Protein AF-A0A034WSU0-F1 (afdb_monomer_lite)

Organism: Bactrocera dorsalis (NCBI:txid27457)

Secondary structure (DSSP, 8-state):
-B--TTSPPBTTBB-PPPSSS--HHHHHHHHHHHHHHHHHHHHHHHHHHH-GGGGS---S-HHHHHHHHHHHHHHHHHHHHHH---HHHHHHHHTTS---TT---------GGGG---

pLDDT: mean 78.34, std 17.51, range [39.16, 95.19]

InterPro domains:
  IPR027806 Harbinger transposase-derived nuclease domain [PF13359] (2-77)

Foldseek 3Di:
DEDEPVDDDDPPYDYQDDPPPDDPVSVVVNVVSQLVVLVVVLVVVVLCVVDVCNVDDNPDDPVVVVVVVVVSVVVVVVCCVVVNDDPVSVVSSCVRDVDPPPPPPPDPPVPCVVVPDD

Structure (mmCIF, N/CA/C/O backbone):
data_AF-A0A034WSU0-F1
#
_entry.id   AF-A0A034WSU0-F1
#
loop_
_atom_site.group_PDB
_atom_site.id
_atom_site.type_symbol
_atom_site.label_atom_id
_atom_site.label_alt_id
_atom_site.label_comp_id
_atom_site.label_asym_id
_atom_site.label_entity_id
_atom_site.label_seq_id
_atom_site.pdbx_PDB_ins_code
_atom_site.Cartn_x
_atom_site.Cartn_y
_atom_site.Cartn_z
_atom_site.occupancy
_atom_site.B_iso_or_equiv
_atom_site.auth_seq_id
_atom_site.auth_comp_id
_atom_site.auth_asym_id
_atom_site.auth_atom_id
_atom_site.pdbx_PDB_model_num
ATOM 1 N N . MET A 1 1 ? 0.232 -7.110 -9.349 1.00 83.00 1 MET A N 1
ATOM 2 C CA . MET A 1 1 ? 0.981 -6.402 -8.287 1.00 83.00 1 MET A CA 1
ATOM 3 C C . MET A 1 1 ? 2.122 -5.612 -8.910 1.00 83.00 1 MET A C 1
ATOM 5 O O . MET A 1 1 ? 2.551 -5.965 -10.006 1.00 83.00 1 MET A O 1
ATOM 9 N N . LEU A 1 2 ? 2.576 -4.548 -8.244 1.00 88.19 2 LEU A N 1
ATOM 10 C CA . LEU A 1 2 ? 3.695 -3.718 -8.697 1.00 88.19 2 LEU A CA 1
ATOM 11 C C . LEU A 1 2 ? 4.911 -4.033 -7.827 1.00 88.19 2 LEU A C 1
ATOM 13 O O . LEU A 1 2 ? 4.846 -3.886 -6.611 1.00 88.19 2 LEU A O 1
ATOM 17 N N . GLY A 1 3 ? 5.977 -4.516 -8.448 1.00 85.75 3 GLY A N 1
ATOM 18 C CA . GLY A 1 3 ? 7.217 -4.908 -7.798 1.00 85.75 3 GLY A CA 1
ATOM 19 C C . GLY A 1 3 ? 8.320 -3.884 -8.010 1.00 85.75 3 GLY A C 1
ATOM 20 O O . GLY A 1 3 ? 8.281 -3.064 -8.931 1.00 85.75 3 GLY A O 1
ATOM 21 N N . ASP A 1 4 ? 9.315 -3.954 -7.138 1.00 85.25 4 ASP A N 1
ATOM 22 C CA . ASP A 1 4 ? 10.572 -3.237 -7.308 1.00 85.25 4 ASP A CA 1
ATOM 23 C C . ASP A 1 4 ? 11.576 -4.044 -8.142 1.00 85.25 4 ASP A C 1
ATOM 25 O O . ASP A 1 4 ? 11.377 -5.231 -8.407 1.00 85.25 4 ASP A O 1
ATOM 29 N N . GLU A 1 5 ? 12.683 -3.414 -8.527 1.00 84.56 5 GLU A N 1
ATOM 30 C CA . GLU A 1 5 ? 13.751 -4.039 -9.310 1.00 84.56 5 GLU A CA 1
ATOM 31 C C . GLU A 1 5 ? 14.359 -5.281 -8.621 1.00 84.56 5 GLU A C 1
ATOM 33 O O . GLU A 1 5 ? 14.880 -6.169 -9.285 1.00 84.56 5 GLU A O 1
ATOM 38 N N . ALA A 1 6 ? 14.228 -5.421 -7.302 1.00 86.44 6 ALA A N 1
ATOM 39 C CA . ALA A 1 6 ? 14.677 -6.616 -6.586 1.00 86.44 6 ALA A CA 1
ATOM 40 C C . ALA A 1 6 ? 13.841 -7.881 -6.881 1.00 86.44 6 ALA A C 1
ATOM 42 O O . ALA A 1 6 ? 14.289 -8.993 -6.604 1.00 86.44 6 ALA A O 1
ATOM 43 N N . TYR A 1 7 ? 12.635 -7.746 -7.442 1.00 88.00 7 TYR A N 1
ATOM 44 C CA . TYR A 1 7 ? 11.737 -8.877 -7.669 1.00 88.00 7 TYR A CA 1
ATOM 45 C C . TYR A 1 7 ? 11.865 -9.446 -9.092 1.00 88.00 7 TYR A C 1
ATOM 47 O O . TYR A 1 7 ? 12.112 -8.705 -10.048 1.00 88.00 7 TYR A O 1
ATOM 55 N N . PRO A 1 8 ? 11.676 -10.765 -9.282 1.00 87.69 8 PRO A N 1
ATOM 56 C CA . PRO A 1 8 ? 11.603 -11.357 -10.613 1.00 87.69 8 PRO A CA 1
ATOM 57 C C . PRO A 1 8 ? 10.287 -10.979 -11.310 1.00 87.69 8 PRO A C 1
ATOM 59 O O . PRO A 1 8 ? 9.240 -10.888 -10.666 1.00 87.69 8 PRO A O 1
ATOM 62 N N . LEU A 1 9 ? 10.321 -10.818 -12.636 1.00 88.94 9 LEU A N 1
ATOM 63 C CA . LEU A 1 9 ? 9.112 -10.611 -13.436 1.00 88.94 9 LEU A CA 1
ATOM 64 C C . LEU A 1 9 ? 8.236 -11.873 -13.385 1.00 88.94 9 LEU A C 1
ATOM 66 O O . LEU A 1 9 ? 8.711 -12.978 -13.646 1.00 88.94 9 LEU A O 1
ATOM 70 N N . ARG A 1 10 ? 6.950 -11.721 -13.052 1.00 91.94 10 ARG A N 1
ATOM 71 C CA . ARG A 1 10 ? 5.981 -12.831 -13.021 1.00 91.94 10 ARG A CA 1
ATOM 72 C C . ARG A 1 10 ? 4.685 -12.422 -13.712 1.00 91.94 10 ARG A C 1
ATOM 74 O O . ARG A 1 10 ? 4.378 -11.240 -13.797 1.00 91.94 10 ARG A O 1
ATOM 81 N N . LYS A 1 11 ? 3.859 -13.399 -14.109 1.00 91.81 11 LYS A N 1
ATOM 82 C CA . LYS A 1 11 ? 2.534 -13.150 -14.726 1.00 91.81 11 LYS A CA 1
ATOM 83 C C . LYS A 1 11 ? 1.626 -12.233 -13.889 1.00 91.81 11 LYS A C 1
ATOM 85 O O . LYS A 1 11 ? 0.755 -11.571 -14.432 1.00 91.81 11 LYS A O 1
ATOM 90 N N . TYR A 1 12 ? 1.839 -12.195 -12.574 1.00 90.75 12 TYR A N 1
ATOM 91 C CA . TYR A 1 12 ? 1.069 -11.397 -11.620 1.00 90.75 12 TYR A CA 1
ATOM 92 C C . TYR A 1 12 ? 1.856 -10.221 -11.011 1.00 90.75 12 TYR A C 1
ATOM 94 O O . TYR A 1 12 ? 1.308 -9.495 -10.176 1.00 90.75 12 TYR A O 1
ATOM 102 N N . LEU A 1 13 ? 3.127 -10.024 -11.380 1.00 91.38 13 LEU A N 1
ATOM 103 C CA . LEU A 1 13 ? 4.016 -9.019 -10.791 1.00 91.38 13 LEU A CA 1
ATOM 104 C C . LEU A 1 13 ? 4.776 -8.272 -11.887 1.00 91.38 13 LEU A C 1
ATOM 106 O O . LEU A 1 13 ? 5.661 -8.837 -12.526 1.00 91.38 13 LEU A O 1
ATOM 110 N N . LEU A 1 14 ? 4.440 -6.995 -12.061 1.00 91.56 14 LEU A N 1
ATOM 111 C CA . LEU A 1 14 ? 5.165 -6.085 -12.943 1.00 91.56 14 LEU A CA 1
ATOM 112 C C . LEU A 1 14 ? 6.428 -5.583 -12.239 1.00 91.56 14 LEU A C 1
ATOM 114 O O . LEU A 1 14 ? 6.380 -5.285 -11.050 1.00 91.56 14 LEU A O 1
ATOM 118 N N . ARG A 1 15 ? 7.529 -5.449 -12.975 1.00 91.56 15 ARG A N 1
ATOM 119 C CA . ARG A 1 15 ? 8.812 -4.907 -12.504 1.00 91.56 15 ARG A CA 1
ATOM 120 C C . ARG A 1 15 ? 9.259 -3.818 -13.485 1.00 91.56 15 ARG A C 1
ATOM 122 O O . ARG A 1 15 ? 8.976 -3.970 -14.674 1.00 91.56 15 ARG A O 1
ATOM 129 N N . PRO A 1 16 ? 9.950 -2.755 -13.036 1.00 92.50 16 PRO A N 1
ATOM 130 C CA . PRO A 1 16 ? 10.578 -1.815 -13.958 1.00 92.50 16 PRO A CA 1
ATOM 131 C C . PRO A 1 16 ? 11.566 -2.514 -14.906 1.00 92.50 16 PRO A C 1
ATOM 133 O O . PRO A 1 16 ? 12.244 -3.475 -14.527 1.00 92.50 16 PRO A O 1
ATOM 136 N N . TYR A 1 17 ? 11.669 -1.998 -16.129 1.00 90.75 17 TYR A N 1
ATOM 137 C CA . TYR A 1 17 ? 12.754 -2.334 -17.046 1.00 90.75 17 TYR A CA 1
ATOM 138 C C . TYR A 1 17 ? 14.097 -1.928 -16.437 1.00 90.75 17 TYR A C 1
ATOM 140 O O . TYR A 1 17 ? 14.186 -0.900 -15.758 1.00 90.75 17 TYR A O 1
ATOM 148 N N . SER A 1 18 ? 15.137 -2.721 -16.709 1.00 86.44 18 SER A N 1
ATOM 149 C CA . SER A 1 18 ? 16.504 -2.396 -16.298 1.00 86.44 18 SER A CA 1
ATOM 150 C C . SER A 1 18 ? 16.932 -1.049 -16.881 1.00 86.44 18 SER A C 1
ATOM 152 O O . SER A 1 18 ? 16.553 -0.699 -17.997 1.00 86.44 18 SER A O 1
ATOM 154 N N . LYS A 1 19 ? 17.727 -0.286 -16.124 1.00 81.75 19 LYS A N 1
ATOM 155 C CA . LYS A 1 19 ? 18.147 1.074 -16.500 1.00 81.75 19 LYS A CA 1
ATOM 156 C C . LYS A 1 19 ? 19.170 1.120 -17.643 1.00 81.75 19 LYS A C 1
ATOM 158 O O . LYS A 1 19 ? 19.586 2.201 -18.046 1.00 81.75 19 LYS A O 1
ATOM 163 N N . THR A 1 20 ? 19.581 -0.031 -18.165 1.00 80.38 20 THR A N 1
ATOM 164 C CA . THR A 1 20 ? 20.510 -0.145 -19.291 1.00 80.38 20 THR A CA 1
ATOM 165 C C . THR A 1 20 ? 19.736 -0.166 -20.610 1.00 80.38 20 THR A C 1
ATOM 167 O O . THR A 1 20 ? 18.855 -1.003 -20.783 1.00 80.38 20 THR A O 1
ATOM 170 N N . ASN A 1 21 ? 20.086 0.719 -21.553 1.00 75.38 21 ASN A N 1
ATOM 171 C CA . ASN A 1 21 ? 19.489 0.801 -22.897 1.00 75.38 21 ASN A CA 1
ATOM 172 C C . ASN A 1 21 ? 17.952 0.952 -22.893 1.00 75.38 21 ASN A C 1
ATOM 174 O O . ASN A 1 21 ? 17.233 0.188 -23.537 1.00 75.38 21 ASN A O 1
ATOM 178 N N . LEU A 1 22 ? 17.440 1.931 -22.141 1.00 83.00 22 LEU A N 1
ATOM 179 C CA . LEU A 1 22 ? 16.012 2.250 -22.116 1.00 83.00 22 LEU A CA 1
ATOM 180 C C . LEU A 1 22 ? 15.587 2.939 -23.420 1.00 83.00 22 LEU A C 1
ATOM 182 O O . LEU A 1 22 ? 16.092 4.006 -23.758 1.00 83.00 22 LEU A O 1
ATOM 186 N N . ASN A 1 23 ? 14.614 2.351 -24.113 1.00 89.25 23 ASN A N 1
ATOM 187 C CA . ASN A 1 23 ? 13.862 3.039 -25.163 1.00 89.25 23 ASN A CA 1
ATOM 188 C C . ASN A 1 23 ? 12.823 3.982 -24.529 1.00 89.25 23 ASN A C 1
ATOM 190 O O . ASN A 1 23 ? 12.398 3.754 -23.392 1.00 89.25 23 ASN A O 1
ATOM 194 N N . ASN A 1 24 ? 12.343 4.976 -25.287 1.00 89.81 24 ASN A N 1
ATOM 195 C CA . ASN A 1 24 ? 11.331 5.938 -24.819 1.00 89.81 24 ASN A CA 1
ATOM 196 C C . ASN A 1 24 ? 10.094 5.258 -24.197 1.00 89.81 24 ASN A C 1
ATOM 198 O O . ASN A 1 24 ? 9.615 5.681 -23.146 1.00 89.81 24 ASN A O 1
ATOM 202 N N . ASP A 1 25 ? 9.607 4.167 -24.794 1.00 89.62 25 ASP A N 1
ATOM 203 C CA . ASP A 1 25 ? 8.444 3.433 -24.277 1.00 89.62 25 ASP A CA 1
ATOM 204 C C . ASP A 1 25 ? 8.737 2.741 -22.937 1.00 89.62 25 ASP A C 1
ATOM 206 O O . ASP A 1 25 ? 7.898 2.728 -22.032 1.00 89.62 25 ASP A O 1
ATOM 210 N N . SER A 1 26 ? 9.951 2.207 -22.773 1.00 88.88 26 SER A N 1
ATOM 211 C CA . SER A 1 26 ? 10.402 1.577 -21.528 1.00 88.88 26 SER A CA 1
ATOM 212 C C . SER A 1 26 ? 10.564 2.604 -20.406 1.00 88.88 26 SER A C 1
ATOM 214 O O . SER A 1 26 ? 10.237 2.327 -19.250 1.00 88.88 26 SER A O 1
ATOM 216 N N . GLU A 1 27 ? 11.028 3.810 -20.736 1.00 89.81 27 GLU A N 1
ATOM 217 C CA . GLU A 1 27 ? 11.127 4.925 -19.794 1.00 89.81 27 GLU A CA 1
ATOM 218 C C . GLU A 1 27 ? 9.745 5.446 -19.376 1.00 89.81 27 GLU A C 1
ATOM 220 O O . GLU A 1 27 ? 9.490 5.664 -18.183 1.00 89.81 27 GLU A O 1
ATOM 225 N N . LEU A 1 28 ? 8.814 5.567 -20.329 1.00 91.50 28 LEU A N 1
ATOM 226 C CA . LEU A 1 28 ? 7.425 5.923 -20.049 1.00 91.50 28 LEU A CA 1
ATOM 227 C C . LEU A 1 28 ? 6.770 4.887 -19.130 1.00 91.50 28 LEU A C 1
ATOM 229 O O . LEU A 1 28 ? 6.152 5.254 -18.125 1.00 91.50 28 LEU A O 1
ATOM 233 N N . PHE A 1 29 ? 6.952 3.597 -19.423 1.00 91.38 29 PHE A N 1
ATOM 234 C CA . PHE A 1 29 ? 6.463 2.515 -18.574 1.00 91.38 29 PHE A CA 1
ATOM 235 C C . PHE A 1 29 ? 7.034 2.608 -17.155 1.00 91.38 29 PHE A C 1
ATOM 237 O O . PHE A 1 29 ? 6.271 2.623 -16.188 1.00 91.38 29 PHE A O 1
ATOM 244 N N . ASN A 1 30 ? 8.356 2.740 -17.011 1.00 91.50 30 ASN A N 1
ATOM 245 C CA . ASN A 1 30 ? 9.012 2.870 -15.707 1.00 91.50 30 ASN A CA 1
ATOM 246 C C . ASN A 1 30 ? 8.504 4.091 -14.926 1.00 91.50 30 ASN A C 1
ATOM 248 O O . ASN A 1 30 ? 8.289 4.016 -13.710 1.00 91.50 30 ASN A O 1
ATOM 252 N N . THR A 1 31 ? 8.252 5.201 -15.619 1.00 89.81 31 THR A N 1
ATOM 253 C CA . THR A 1 31 ? 7.691 6.421 -15.032 1.00 89.81 31 THR A CA 1
ATOM 254 C C . THR A 1 31 ? 6.268 6.193 -14.523 1.00 89.81 31 THR A C 1
ATOM 256 O O . THR A 1 31 ? 5.947 6.567 -13.393 1.00 89.81 31 THR A O 1
ATOM 259 N N . MET A 1 32 ? 5.408 5.553 -15.316 1.00 90.50 32 MET A N 1
ATOM 260 C CA . MET A 1 32 ? 4.030 5.236 -14.926 1.00 90.50 32 MET A CA 1
ATOM 261 C C . MET A 1 32 ? 3.972 4.233 -13.773 1.00 90.50 32 MET A C 1
ATOM 263 O O . MET A 1 32 ? 3.190 4.406 -12.832 1.00 90.50 32 MET A O 1
ATOM 267 N N . LEU A 1 33 ? 4.843 3.224 -13.802 1.00 90.69 33 LEU A N 1
ATOM 268 C CA . LEU A 1 33 ? 4.990 2.249 -12.729 1.00 90.69 33 LEU A CA 1
ATOM 269 C C . LEU A 1 33 ? 5.411 2.933 -11.421 1.00 90.69 33 LEU A C 1
ATOM 271 O O . LEU A 1 33 ? 4.799 2.706 -10.377 1.00 90.69 33 LEU A O 1
ATOM 275 N N . SER A 1 34 ? 6.392 3.837 -11.492 1.00 89.25 34 SER A N 1
ATOM 276 C CA . SER A 1 34 ? 6.861 4.620 -10.343 1.00 89.25 34 SER A CA 1
ATOM 277 C C . SER A 1 34 ? 5.774 5.542 -9.790 1.00 89.25 34 SER A C 1
ATOM 279 O O . SER A 1 34 ? 5.584 5.601 -8.579 1.00 89.25 34 SER A O 1
ATOM 281 N N . LYS A 1 35 ? 5.015 6.235 -10.650 1.00 87.56 35 LYS A N 1
ATOM 282 C CA . LYS A 1 35 ? 3.874 7.070 -10.226 1.00 87.56 35 LYS A CA 1
ATOM 283 C C . LYS A 1 35 ? 2.804 6.246 -9.510 1.00 87.56 35 LYS A C 1
ATOM 285 O O . LYS A 1 35 ? 2.313 6.650 -8.459 1.00 87.56 35 LYS A O 1
ATOM 290 N N . SER A 1 36 ? 2.481 5.074 -10.053 1.00 89.31 36 SER A N 1
ATOM 291 C CA . SER A 1 36 ? 1.496 4.165 -9.462 1.00 89.31 36 SER A CA 1
ATOM 292 C C . SER A 1 36 ? 1.945 3.679 -8.082 1.00 89.31 36 SER A C 1
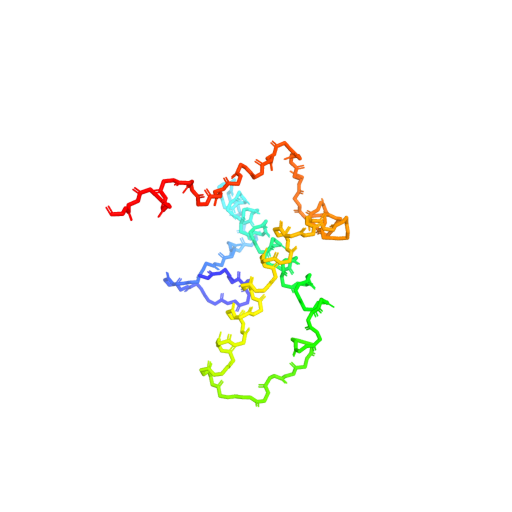ATOM 294 O O . SER A 1 36 ? 1.168 3.725 -7.131 1.00 89.31 36 SER A O 1
ATOM 296 N N . ARG A 1 37 ? 3.220 3.291 -7.943 1.00 89.31 37 ARG A N 1
ATOM 297 C CA . ARG A 1 37 ? 3.814 2.921 -6.650 1.00 89.31 37 ARG A CA 1
ATOM 298 C C . ARG A 1 37 ? 3.773 4.059 -5.638 1.00 89.31 37 ARG A C 1
ATOM 300 O O . ARG A 1 37 ? 3.296 3.843 -4.533 1.00 89.31 37 ARG A O 1
ATOM 307 N N . LYS A 1 38 ? 4.189 5.266 -6.029 1.00 86.31 38 LYS A N 1
ATOM 308 C CA . LYS A 1 38 ? 4.144 6.449 -5.157 1.00 86.31 38 LYS A CA 1
ATOM 309 C C . LYS A 1 38 ? 2.738 6.703 -4.613 1.00 86.31 38 LYS A C 1
ATOM 311 O O . LYS A 1 38 ? 2.582 6.955 -3.426 1.00 86.31 38 LYS A O 1
ATOM 316 N N . SER A 1 39 ? 1.705 6.578 -5.451 1.00 84.94 39 SER A N 1
ATOM 317 C CA . SER A 1 39 ? 0.313 6.721 -5.002 1.00 84.94 39 SER A CA 1
ATOM 318 C C . SER A 1 39 ? -0.066 5.696 -3.929 1.00 84.94 39 SER A C 1
ATOM 320 O O . SER A 1 39 ? -0.782 6.035 -2.988 1.00 84.94 39 SER A O 1
ATOM 322 N N . ILE A 1 40 ? 0.390 4.451 -4.080 1.00 87.12 40 ILE A N 1
ATOM 323 C CA . ILE A 1 40 ? 0.140 3.368 -3.123 1.00 87.12 40 ILE A CA 1
ATOM 324 C C . ILE A 1 40 ? 0.905 3.629 -1.819 1.00 87.12 40 ILE A C 1
ATOM 326 O O . ILE A 1 40 ? 0.316 3.557 -0.745 1.00 87.12 40 ILE A O 1
ATOM 330 N N . GLU A 1 41 ? 2.187 3.985 -1.908 1.00 86.69 41 GLU A N 1
ATOM 331 C CA . GLU A 1 41 ? 3.052 4.304 -0.765 1.00 86.69 41 GLU A CA 1
ATOM 332 C C . GLU A 1 41 ? 2.485 5.476 0.056 1.00 86.69 41 GLU A C 1
ATOM 334 O O . GLU A 1 41 ? 2.372 5.371 1.277 1.00 86.69 41 GLU A O 1
ATOM 339 N N . CYS A 1 42 ? 2.026 6.550 -0.599 1.00 85.31 42 CYS A N 1
ATOM 340 C CA . CYS A 1 42 ? 1.351 7.665 0.070 1.00 85.31 42 CYS A CA 1
ATOM 341 C C . CYS A 1 42 ? 0.064 7.231 0.775 1.00 85.31 42 CYS A C 1
ATOM 343 O O . CYS A 1 42 ? -0.153 7.595 1.931 1.00 85.31 42 CYS A O 1
ATOM 345 N N . ALA A 1 43 ? -0.792 6.456 0.102 1.00 85.50 43 ALA A N 1
ATOM 346 C CA . ALA A 1 43 ? -2.039 5.983 0.695 1.00 85.50 43 ALA A CA 1
ATOM 347 C C . ALA A 1 43 ? -1.773 5.127 1.941 1.00 85.50 43 ALA A C 1
ATOM 349 O O . ALA A 1 43 ? -2.386 5.355 2.984 1.00 85.50 43 ALA A O 1
ATOM 350 N N . PHE A 1 44 ? -0.815 4.198 1.867 1.00 86.44 44 PHE A N 1
ATOM 351 C CA . PHE A 1 44 ? -0.413 3.407 3.026 1.00 86.44 44 PHE A CA 1
ATOM 352 C C . PHE A 1 44 ? 0.158 4.279 4.140 1.00 86.44 44 PHE A C 1
ATOM 354 O O . PHE A 1 44 ? -0.292 4.125 5.267 1.00 86.44 44 PHE A O 1
ATOM 361 N N . GLY A 1 45 ? 1.047 5.232 3.841 1.00 86.75 45 GLY A N 1
ATOM 362 C CA . GLY A 1 45 ? 1.610 6.147 4.840 1.00 86.75 45 GLY A CA 1
ATOM 363 C C . GLY A 1 45 ? 0.545 6.949 5.597 1.00 86.75 45 GLY A C 1
ATOM 364 O O . GLY A 1 45 ? 0.588 7.056 6.824 1.00 86.75 45 GLY A O 1
ATOM 365 N N . ILE A 1 46 ? -0.465 7.458 4.885 1.00 86.94 46 ILE A N 1
ATOM 366 C CA . ILE A 1 46 ? -1.599 8.174 5.487 1.00 86.94 46 ILE A CA 1
ATOM 367 C C . ILE A 1 46 ? -2.399 7.246 6.409 1.00 86.94 46 ILE A C 1
ATOM 369 O O . ILE A 1 46 ? -2.714 7.613 7.544 1.00 86.94 46 ILE A O 1
ATOM 373 N N . ILE A 1 47 ? -2.724 6.040 5.938 1.00 87.75 47 ILE A N 1
ATOM 374 C CA . ILE A 1 47 ? -3.506 5.073 6.713 1.00 87.75 47 ILE A CA 1
ATOM 375 C C . ILE A 1 47 ? -2.702 4.610 7.941 1.00 87.75 47 ILE A C 1
ATOM 377 O O . ILE A 1 47 ? -3.236 4.631 9.047 1.00 87.75 47 ILE A O 1
ATOM 381 N N . THR A 1 48 ? -1.418 4.273 7.812 1.00 88.38 48 THR A N 1
ATOM 382 C CA . THR A 1 48 ? -0.578 3.834 8.942 1.00 88.38 48 THR A CA 1
ATOM 383 C C . THR A 1 48 ? -0.373 4.927 9.985 1.00 88.38 48 THR A C 1
ATOM 385 O O . THR A 1 48 ? -0.340 4.628 11.175 1.00 88.38 48 THR A O 1
ATOM 388 N N . ASN A 1 49 ? -0.284 6.194 9.565 1.00 87.12 49 ASN A N 1
ATOM 389 C CA . ASN A 1 49 ? -0.186 7.327 10.489 1.00 87.12 49 ASN A CA 1
ATOM 390 C C . ASN A 1 49 ? -1.496 7.564 11.252 1.00 87.12 49 ASN A C 1
ATOM 392 O O . ASN A 1 49 ? -1.467 7.930 12.426 1.00 87.12 49 ASN A O 1
ATOM 396 N N . LYS A 1 50 ? -2.651 7.347 10.608 1.00 87.00 50 LYS A N 1
ATOM 397 C CA . LYS A 1 50 ? -3.966 7.513 11.246 1.00 87.00 50 LYS A CA 1
ATOM 398 C C . LYS A 1 50 ? -4.311 6.348 12.174 1.00 87.00 50 LYS A C 1
ATOM 400 O O . LYS A 1 50 ? -4.893 6.554 13.238 1.00 87.00 50 LYS A O 1
ATOM 405 N N . TRP A 1 51 ? -3.968 5.126 11.777 1.00 89.06 51 TRP A N 1
ATOM 406 C CA . TRP A 1 51 ? -4.348 3.897 12.466 1.00 89.06 51 TRP A CA 1
ATOM 407 C C . TRP A 1 51 ? -3.121 3.246 13.108 1.00 89.06 51 TRP A C 1
ATOM 409 O O . TRP A 1 51 ? -2.445 2.426 12.490 1.00 89.06 51 TRP A O 1
ATOM 419 N N . ARG A 1 52 ? -2.878 3.554 14.393 1.00 86.62 52 ARG A N 1
ATOM 420 C CA . ARG A 1 52 ? -1.745 3.021 15.188 1.00 86.62 52 ARG A CA 1
ATOM 421 C C . ARG A 1 52 ? -1.650 1.490 15.202 1.00 86.62 52 ARG A C 1
ATOM 423 O O . ARG A 1 52 ? -0.575 0.954 15.457 1.00 86.62 52 ARG A O 1
ATOM 430 N N . LEU A 1 53 ? -2.758 0.795 14.931 1.00 87.75 53 LEU A N 1
ATOM 431 C CA . LEU A 1 53 ? -2.802 -0.662 14.786 1.00 87.75 53 LEU A CA 1
ATOM 432 C C . LEU A 1 53 ? -1.824 -1.163 13.711 1.00 87.75 53 LEU A C 1
ATOM 434 O O . LEU A 1 53 ? -1.184 -2.185 13.912 1.00 87.75 53 LEU A O 1
ATOM 438 N N . LEU A 1 54 ? -1.664 -0.424 12.608 1.00 87.75 54 LEU A N 1
ATOM 439 C CA . LEU A 1 54 ? -0.781 -0.804 11.501 1.00 87.75 54 LEU A CA 1
ATOM 440 C C . LEU A 1 54 ? 0.693 -0.442 11.738 1.00 87.75 54 LEU A C 1
ATOM 442 O O . LEU A 1 54 ? 1.546 -0.785 10.926 1.00 87.75 54 LEU A O 1
ATOM 446 N N . THR A 1 55 ? 1.009 0.274 12.820 1.00 87.75 55 THR A N 1
ATOM 447 C CA . THR A 1 55 ? 2.395 0.625 13.171 1.00 87.75 55 THR A CA 1
ATOM 448 C C . THR A 1 55 ? 3.135 -0.546 13.824 1.00 87.75 55 THR A C 1
ATOM 450 O O . THR A 1 55 ? 4.362 -0.560 13.85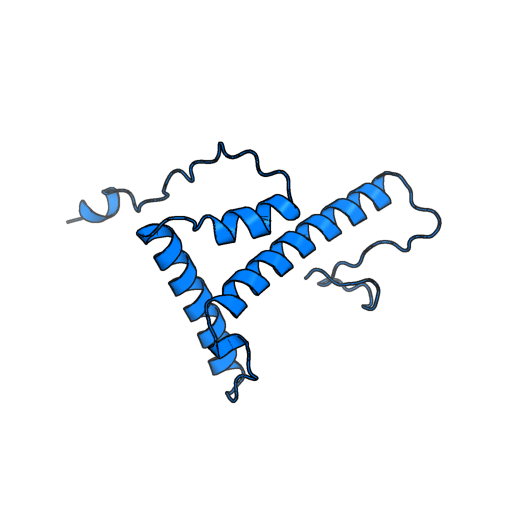9 1.00 87.75 55 THR A O 1
ATOM 453 N N . LYS A 1 56 ? 2.401 -1.525 14.365 1.00 88.12 56 LYS A N 1
ATOM 454 C CA . LYS A 1 56 ? 2.953 -2.735 14.981 1.00 88.12 56 LYS A CA 1
ATOM 455 C C . LYS A 1 56 ? 2.569 -3.965 14.167 1.00 88.12 56 LYS A C 1
ATOM 457 O O . LYS A 1 56 ? 1.638 -3.925 13.368 1.00 88.12 56 LYS A O 1
ATOM 462 N N . SER A 1 57 ? 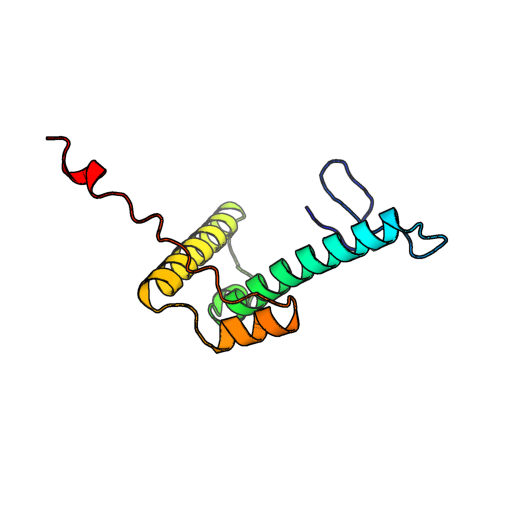3.289 -5.060 14.399 1.00 86.44 57 SER A N 1
ATOM 463 C CA . SER A 1 57 ? 2.887 -6.362 13.869 1.00 86.44 57 SER A CA 1
ATOM 464 C C . SER A 1 57 ? 1.488 -6.716 14.374 1.00 86.44 57 SER A C 1
ATOM 466 O O . SER A 1 57 ? 1.188 -6.522 15.553 1.00 86.44 57 SER A O 1
ATOM 468 N N . ILE A 1 58 ? 0.638 -7.218 13.481 1.00 89.12 58 ILE A N 1
ATOM 469 C CA . ILE A 1 58 ? -0.710 -7.660 13.829 1.00 89.12 58 ILE A CA 1
ATOM 470 C C . ILE A 1 58 ? -0.605 -9.126 14.262 1.00 89.12 58 ILE A C 1
ATOM 472 O O . ILE A 1 58 ? -0.409 -10.010 13.432 1.00 89.12 58 ILE A O 1
ATOM 476 N N . GLU A 1 59 ? -0.711 -9.381 15.564 1.00 90.31 59 GLU A N 1
ATOM 477 C CA . GLU A 1 59 ? -0.654 -10.725 16.155 1.00 90.31 59 GLU A CA 1
ATOM 478 C C . GLU A 1 59 ? -2.000 -11.446 15.984 1.00 90.31 59 GLU A C 1
ATOM 480 O O . GLU A 1 59 ? -2.783 -11.599 16.919 1.00 90.31 59 GLU A O 1
ATOM 485 N N . THR A 1 60 ? -2.314 -11.831 14.749 1.00 92.62 60 THR A N 1
ATOM 486 C CA . THR A 1 60 ? -3.570 -12.499 14.389 1.00 92.62 60 THR A CA 1
ATOM 487 C C . THR A 1 60 ? -3.345 -13.506 13.262 1.00 92.62 60 THR A C 1
ATOM 489 O O . THR A 1 60 ? -2.255 -13.589 12.692 1.00 92.62 60 THR A O 1
ATOM 492 N N . ASP A 1 61 ? -4.361 -14.303 12.953 1.00 94.06 61 ASP A N 1
ATOM 493 C CA . ASP A 1 61 ? -4.326 -15.239 11.839 1.00 94.06 61 ASP A CA 1
ATOM 494 C C . ASP A 1 61 ? -4.507 -14.515 10.492 1.00 94.06 61 ASP A C 1
ATOM 496 O O . ASP A 1 61 ? -4.873 -13.342 10.417 1.00 94.06 61 ASP A O 1
ATOM 500 N N . ILE A 1 62 ? -4.246 -15.211 9.386 1.00 93.69 62 ILE A N 1
ATOM 501 C CA . ILE A 1 62 ? -4.273 -14.596 8.048 1.00 93.69 62 ILE A CA 1
ATOM 502 C C . ILE A 1 62 ? -5.655 -13.991 7.744 1.00 93.69 62 ILE A C 1
ATOM 504 O O . ILE A 1 62 ? -5.736 -12.897 7.180 1.00 93.69 62 ILE A O 1
ATOM 508 N N . TYR A 1 63 ? -6.732 -14.661 8.161 1.00 95.19 63 TYR A N 1
ATOM 509 C CA . TYR A 1 63 ? -8.095 -14.185 7.940 1.00 95.19 63 TYR A CA 1
ATOM 510 C C . TYR A 1 63 ? -8.421 -12.955 8.793 1.00 95.19 63 TYR A C 1
ATOM 512 O O . TYR A 1 63 ? -9.004 -11.996 8.280 1.00 95.19 63 TYR A O 1
ATOM 520 N N . GLY A 1 64 ? -8.000 -12.934 10.062 1.00 93.38 64 GLY A N 1
ATOM 521 C CA . GLY A 1 64 ? -8.113 -11.763 10.928 1.00 93.38 64 GLY A CA 1
ATOM 522 C C . GLY A 1 64 ? -7.373 -10.551 10.362 1.00 93.38 64 GLY A C 1
ATOM 523 O O . GLY A 1 64 ? -7.930 -9.454 10.294 1.00 93.38 64 GLY A O 1
ATOM 524 N N . ALA A 1 65 ? -6.150 -10.750 9.864 1.00 92.56 65 ALA A N 1
ATOM 525 C CA . ALA A 1 65 ? -5.349 -9.684 9.267 1.00 92.56 65 ALA A CA 1
ATOM 526 C C . ALA A 1 65 ? -6.021 -9.104 8.012 1.00 92.56 65 ALA A C 1
ATOM 528 O O . ALA A 1 65 ? -6.116 -7.883 7.863 1.00 92.56 65 ALA A O 1
ATOM 529 N N . GLU A 1 66 ? -6.543 -9.965 7.133 1.00 93.38 66 GLU A N 1
ATOM 530 C CA . GLU A 1 66 ? -7.293 -9.544 5.948 1.00 93.38 66 GLU A CA 1
ATOM 531 C C . GLU A 1 66 ? -8.547 -8.739 6.326 1.00 93.38 66 GLU A C 1
ATOM 533 O O . GLU A 1 66 ? -8.818 -7.682 5.741 1.00 93.38 66 GLU A O 1
ATOM 538 N N . LEU A 1 67 ? -9.292 -9.205 7.332 1.00 95.06 67 LEU A N 1
ATOM 539 C CA . LEU A 1 67 ? -10.486 -8.530 7.827 1.00 95.06 67 LEU A CA 1
ATOM 540 C C . LEU A 1 67 ? -10.157 -7.153 8.416 1.00 95.06 67 LEU A C 1
ATOM 542 O O . LEU A 1 67 ? -10.870 -6.186 8.131 1.00 95.06 67 LEU A O 1
ATOM 546 N N . PHE A 1 68 ? -9.073 -7.029 9.187 1.00 93.38 68 PHE A N 1
ATOM 547 C CA . PHE A 1 68 ? -8.642 -5.744 9.735 1.00 93.38 68 PHE A CA 1
ATOM 548 C C . PHE A 1 68 ? -8.292 -4.750 8.636 1.00 93.38 68 PHE A C 1
ATOM 550 O O . PHE A 1 68 ? -8.784 -3.623 8.666 1.00 93.38 68 PHE A O 1
ATOM 557 N N . VAL A 1 69 ? -7.510 -5.160 7.633 1.00 92.25 69 VAL A N 1
ATOM 558 C CA . VAL A 1 69 ? -7.146 -4.278 6.514 1.00 92.25 69 VAL A CA 1
ATOM 559 C C . VAL A 1 69 ? -8.397 -3.804 5.769 1.00 92.25 69 VAL A C 1
ATOM 561 O O . VAL A 1 69 ? -8.562 -2.601 5.558 1.00 92.25 69 VAL A O 1
ATOM 564 N N . LYS A 1 70 ? -9.327 -4.714 5.442 1.00 93.56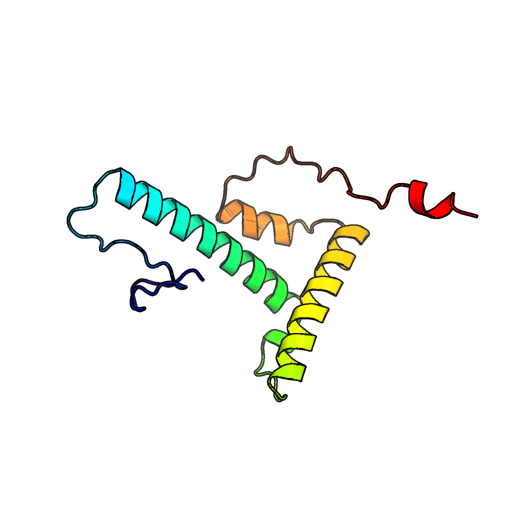 70 LYS A N 1
ATOM 565 C CA . LYS A 1 70 ? -10.606 -4.366 4.793 1.00 93.56 70 LYS A CA 1
ATOM 566 C C . LYS A 1 70 ? -11.427 -3.382 5.628 1.00 93.56 70 LYS A C 1
ATOM 568 O O . LYS A 1 70 ? -11.923 -2.387 5.098 1.00 93.56 70 LYS A O 1
ATOM 573 N N . THR A 1 71 ? -11.536 -3.635 6.930 1.00 94.94 71 THR A N 1
ATOM 574 C CA . THR A 1 71 ? -12.294 -2.793 7.867 1.00 94.94 71 THR A CA 1
ATOM 575 C C . THR A 1 71 ? -11.679 -1.401 7.984 1.00 94.94 71 THR A C 1
ATOM 577 O O . THR A 1 71 ? -12.396 -0.405 7.924 1.00 94.94 71 THR A O 1
ATOM 580 N N . ILE A 1 72 ? -10.350 -1.305 8.073 1.00 93.62 72 ILE A N 1
ATOM 581 C CA . ILE A 1 72 ? -9.631 -0.027 8.115 1.00 93.62 72 ILE A CA 1
ATOM 582 C C . ILE A 1 72 ? -9.868 0.770 6.830 1.00 93.62 72 ILE A C 1
ATOM 584 O O . ILE A 1 72 ? -10.169 1.960 6.907 1.00 93.62 72 ILE A O 1
ATOM 588 N N . CYS A 1 73 ? -9.775 0.136 5.656 1.00 91.25 73 CYS A N 1
ATOM 589 C CA . CYS A 1 73 ? -10.055 0.799 4.381 1.00 91.25 73 CYS A CA 1
ATOM 590 C C . CYS A 1 73 ? -11.498 1.318 4.312 1.00 91.25 73 CYS A C 1
ATOM 592 O O . CYS A 1 73 ? -11.720 2.457 3.901 1.00 91.25 73 CYS A O 1
ATOM 594 N N . LEU A 1 74 ? -12.471 0.510 4.746 1.00 94.12 74 LEU A N 1
ATOM 595 C CA . LEU A 1 74 ? -13.878 0.904 4.786 1.00 94.12 74 LEU A CA 1
ATOM 596 C C . LEU A 1 74 ? -14.095 2.111 5.708 1.00 94.12 74 LEU A C 1
ATOM 598 O O . LEU A 1 74 ? -14.658 3.118 5.284 1.00 94.12 74 LEU A O 1
ATOM 602 N N . LEU A 1 75 ? -13.606 2.035 6.948 1.00 92.88 75 LEU A N 1
ATOM 603 C CA . LEU A 1 75 ? -13.729 3.115 7.927 1.00 92.88 75 LEU A CA 1
ATOM 604 C C . LEU A 1 75 ? -13.021 4.388 7.460 1.00 92.88 75 LEU A C 1
ATOM 606 O O . LEU A 1 75 ? -13.543 5.484 7.637 1.00 92.88 75 LEU A O 1
ATOM 610 N N . HIS A 1 76 ? -11.850 4.260 6.837 1.00 89.50 76 HIS A N 1
ATOM 611 C CA . HIS A 1 76 ? -11.119 5.398 6.291 1.00 89.50 76 HIS A CA 1
ATOM 612 C C . HIS A 1 76 ? -11.919 6.122 5.202 1.00 89.50 76 HIS A C 1
ATOM 614 O O . HIS A 1 76 ? -11.998 7.349 5.229 1.00 89.50 76 HIS A O 1
ATOM 620 N N . ASN A 1 77 ? -12.564 5.377 4.300 1.00 89.06 77 ASN A N 1
ATOM 621 C CA . ASN A 1 77 ? -13.431 5.958 3.274 1.00 89.06 77 ASN A CA 1
ATOM 622 C C . ASN A 1 77 ? -14.649 6.659 3.891 1.00 89.06 77 ASN A C 1
ATOM 624 O O . ASN A 1 77 ? -14.941 7.788 3.515 1.00 89.06 77 ASN A O 1
ATOM 628 N N . ILE A 1 78 ? -15.296 6.048 4.892 1.00 91.62 78 ILE A N 1
ATOM 629 C CA . ILE A 1 78 ? -16.428 6.665 5.608 1.00 91.62 78 ILE A CA 1
ATOM 630 C C . ILE A 1 78 ? -16.013 7.990 6.259 1.00 91.62 78 ILE A C 1
ATOM 632 O O . ILE A 1 78 ? -16.751 8.970 6.187 1.00 91.62 78 ILE A O 1
ATOM 636 N N . ILE A 1 79 ? -14.833 8.035 6.883 1.00 88.69 79 ILE A N 1
ATOM 637 C CA . ILE A 1 79 ? -14.307 9.258 7.503 1.00 88.69 79 ILE A CA 1
ATOM 638 C C . ILE A 1 79 ? -14.071 10.336 6.442 1.00 88.69 79 ILE A C 1
ATOM 640 O O . ILE A 1 79 ? -14.496 11.468 6.641 1.00 88.69 79 ILE A O 1
ATOM 644 N N . ILE A 1 80 ? -13.469 9.992 5.299 1.00 86.94 80 ILE A N 1
ATOM 645 C CA . ILE A 1 80 ? -13.287 10.936 4.184 1.00 86.94 80 ILE A CA 1
ATOM 646 C C . ILE A 1 80 ? -14.635 11.463 3.679 1.00 86.94 80 ILE A C 1
ATOM 648 O O . ILE A 1 80 ? -14.757 12.652 3.396 1.00 86.94 80 ILE A O 1
ATOM 652 N N . ASP A 1 81 ? -15.652 10.609 3.578 1.00 87.19 81 ASP A N 1
ATOM 653 C CA . ASP A 1 81 ? -16.974 11.017 3.098 1.00 87.19 81 ASP A CA 1
ATOM 654 C C . ASP A 1 81 ? -17.693 11.949 4.088 1.00 87.19 81 ASP A C 1
ATOM 656 O O . ASP A 1 81 ? -18.464 12.815 3.673 1.00 87.19 81 ASP A O 1
ATOM 660 N N . LYS A 1 82 ? -17.449 11.780 5.394 1.00 87.38 82 LYS A N 1
ATOM 661 C CA . LYS A 1 82 ? -18.079 12.566 6.467 1.00 87.38 82 LYS A CA 1
ATOM 662 C C . LYS A 1 82 ? -17.350 13.870 6.774 1.00 87.38 82 LYS A C 1
ATOM 664 O O . LYS A 1 82 ? -18.002 14.886 6.990 1.00 87.38 82 LYS A O 1
ATOM 669 N N . GLU A 1 83 ? -16.025 13.831 6.827 1.00 84.88 83 GLU A N 1
ATOM 670 C CA . GLU A 1 83 ? -15.174 14.938 7.286 1.00 84.88 83 GLU A CA 1
ATOM 671 C C . GLU A 1 83 ? -14.463 15.652 6.126 1.00 84.88 83 GLU A C 1
ATOM 673 O O . GLU A 1 83 ? -13.872 16.715 6.314 1.00 84.88 83 GLU A O 1
ATOM 678 N N . GLY A 1 84 ? -14.528 15.093 4.915 1.00 79.06 84 GLY A N 1
ATOM 679 C CA . GLY A 1 84 ? -13.761 15.560 3.769 1.00 79.06 84 GLY A CA 1
ATOM 680 C C . GLY A 1 84 ? -12.302 15.097 3.805 1.00 79.06 84 GLY A C 1
ATOM 681 O O . GLY A 1 84 ? -11.851 14.360 4.684 1.00 79.06 84 GLY A O 1
ATOM 682 N N . VAL A 1 85 ? -11.532 15.521 2.802 1.00 75.12 85 VAL A N 1
ATOM 683 C CA . VAL A 1 85 ? -10.098 15.213 2.734 1.00 75.12 85 VAL A CA 1
ATOM 684 C C . VAL A 1 85 ? -9.327 16.244 3.559 1.00 75.12 85 VAL A C 1
ATOM 686 O O . VAL A 1 85 ? -9.321 17.427 3.227 1.00 75.12 85 VAL A O 1
ATOM 689 N N . CYS A 1 86 ? -8.643 15.797 4.615 1.00 68.31 86 CYS A N 1
ATOM 690 C CA . CYS A 1 86 ? -7.788 16.664 5.425 1.00 68.31 86 CYS A CA 1
ATOM 691 C C . CYS A 1 86 ? -6.642 17.261 4.584 1.00 68.31 86 CYS A C 1
ATOM 693 O O . CYS A 1 86 ? -6.023 16.573 3.769 1.00 68.31 86 CYS A O 1
ATOM 695 N N . MET A 1 87 ? -6.295 18.527 4.833 1.00 60.81 87 MET A N 1
ATOM 696 C CA . MET A 1 87 ? -5.191 19.227 4.158 1.00 60.81 87 MET A CA 1
ATOM 697 C C . MET A 1 87 ? -3.852 18.475 4.281 1.00 60.81 87 MET A C 1
ATOM 699 O O . MET A 1 87 ? -3.051 18.474 3.351 1.00 60.81 87 MET A O 1
ATOM 703 N N . GLN A 1 88 ? -3.626 17.770 5.394 1.00 62.25 88 GLN A N 1
ATOM 704 C CA . GLN A 1 88 ? -2.455 16.903 5.595 1.00 62.25 88 GLN A CA 1
ATOM 705 C C . GLN A 1 88 ? -2.415 15.750 4.587 1.00 62.25 88 GLN A C 1
ATOM 707 O O . GLN A 1 88 ? -1.362 15.462 4.025 1.00 62.25 88 GLN A O 1
ATOM 712 N N . THR A 1 89 ? -3.566 15.140 4.295 1.00 66.56 89 THR A N 1
ATOM 713 C CA . THR A 1 89 ? -3.710 14.113 3.257 1.00 66.56 89 THR A CA 1
ATOM 714 C C . THR A 1 89 ? -3.425 14.696 1.874 1.00 66.56 89 THR A C 1
ATOM 716 O O . THR A 1 89 ? -2.686 14.092 1.103 1.00 66.56 89 THR A O 1
ATOM 719 N N . LEU A 1 90 ? -3.933 15.896 1.570 1.00 65.94 90 LEU A N 1
ATOM 720 C CA . LEU A 1 90 ? -3.682 16.569 0.288 1.00 65.94 90 LEU A CA 1
ATOM 721 C C . LEU A 1 90 ? -2.200 16.904 0.087 1.00 65.94 90 LEU A C 1
ATOM 723 O O . LEU A 1 90 ? -1.666 16.651 -0.990 1.00 65.94 90 LEU A O 1
ATOM 727 N N . MET A 1 91 ? -1.519 17.394 1.125 1.00 62.34 91 MET A N 1
ATOM 728 C CA . MET A 1 91 ? -0.090 17.715 1.065 1.00 62.34 91 MET A CA 1
ATOM 729 C C . MET A 1 91 ? 0.778 16.479 0.785 1.00 62.34 91 MET A C 1
ATOM 731 O O . MET A 1 91 ? 1.730 16.569 0.010 1.00 62.34 91 MET A O 1
ATOM 735 N N . GLN A 1 92 ? 0.432 15.311 1.342 1.00 61.94 92 GLN A N 1
ATOM 736 C CA . GLN A 1 92 ? 1.174 14.070 1.075 1.00 61.94 92 GLN A CA 1
ATOM 737 C C . GLN A 1 92 ? 0.975 13.541 -0.355 1.00 61.94 92 GLN A C 1
ATOM 739 O O . GLN A 1 92 ? 1.879 12.907 -0.898 1.00 61.94 92 GLN A O 1
ATOM 744 N N . VAL A 1 93 ? -0.169 13.821 -0.994 1.00 64.38 93 VAL A N 1
ATOM 745 C CA . VAL A 1 93 ? -0.429 13.408 -2.388 1.00 64.38 93 VAL A CA 1
ATOM 746 C C . VAL A 1 93 ? 0.080 14.446 -3.405 1.00 64.38 93 VAL A C 1
ATOM 748 O O . VAL A 1 93 ? 0.549 14.079 -4.480 1.00 64.38 93 VAL A O 1
ATOM 751 N N . GLN A 1 94 ? 0.071 15.742 -3.073 1.00 54.94 94 GLN A N 1
ATOM 752 C CA . GLN A 1 94 ? 0.589 16.809 -3.946 1.00 54.94 94 GLN A CA 1
ATOM 753 C C . GLN A 1 94 ? 2.107 16.736 -4.166 1.00 54.94 94 GLN A C 1
ATOM 755 O O . GLN A 1 94 ? 2.584 17.109 -5.235 1.00 54.94 94 GLN A O 1
ATOM 760 N N . GLN A 1 95 ? 2.874 16.214 -3.202 1.00 54.28 95 GLN A N 1
ATOM 761 C CA . GLN A 1 95 ? 4.313 15.979 -3.382 1.00 54.28 95 GLN A CA 1
ATOM 762 C C . GLN A 1 95 ? 4.622 14.824 -4.355 1.00 54.28 95 GLN A C 1
ATOM 764 O O . GLN A 1 95 ? 5.756 14.696 -4.815 1.00 54.28 95 GLN A O 1
ATOM 769 N N . THR A 1 96 ? 3.638 13.981 -4.693 1.00 49.34 96 THR A N 1
ATOM 770 C CA . THR A 1 96 ? 3.861 12.755 -5.475 1.00 49.34 96 THR A CA 1
ATOM 771 C C . THR A 1 96 ? 3.190 12.741 -6.845 1.00 49.34 96 THR A C 1
ATOM 773 O O . THR A 1 96 ? 3.671 12.033 -7.736 1.00 49.34 96 THR A O 1
ATOM 776 N N . ILE A 1 97 ? 2.140 13.541 -7.061 1.00 49.75 97 ILE A N 1
ATOM 777 C CA . ILE A 1 97 ? 1.436 13.699 -8.343 1.00 49.75 97 ILE A CA 1
ATOM 778 C C . ILE A 1 97 ? 0.920 15.150 -8.436 1.00 49.75 97 ILE A C 1
ATOM 780 O O . ILE A 1 97 ? 0.298 15.612 -7.480 1.00 49.75 97 ILE A O 1
ATOM 784 N N . PRO A 1 98 ? 1.092 15.881 -9.557 1.00 45.59 98 PRO A N 1
ATOM 785 C CA . PRO A 1 98 ? 0.398 17.151 -9.752 1.00 45.59 98 PRO A CA 1
ATOM 786 C C . PRO A 1 98 ? -1.101 16.864 -9.923 1.00 45.59 98 PRO A C 1
ATOM 788 O O . PRO A 1 98 ? -1.576 16.537 -11.011 1.00 45.59 98 PRO A O 1
ATOM 791 N N . ILE A 1 99 ? -1.853 16.900 -8.825 1.00 50.16 99 ILE A N 1
ATOM 792 C CA . ILE A 1 99 ? -3.302 16.706 -8.842 1.00 50.16 99 ILE A CA 1
ATOM 793 C C . ILE A 1 99 ? -3.944 17.999 -9.343 1.00 50.16 99 ILE A C 1
ATOM 795 O O . ILE A 1 99 ? -3.880 19.033 -8.682 1.00 50.16 99 ILE A O 1
ATOM 799 N N . ASN A 1 100 ? -4.613 17.935 -10.493 1.00 45.44 100 ASN A N 1
ATOM 800 C CA . ASN A 1 100 ? -5.549 18.975 -10.899 1.00 45.44 100 ASN A CA 1
ATOM 801 C C . ASN A 1 100 ? -6.791 18.882 -9.988 1.00 45.44 100 ASN A C 1
ATOM 803 O O . ASN A 1 100 ? -7.542 17.907 -10.051 1.00 45.44 100 ASN A O 1
ATOM 807 N N . MET A 1 101 ? -6.963 19.872 -9.108 1.00 45.38 101 MET A N 1
ATOM 808 C CA . MET A 1 101 ? -7.934 19.904 -7.997 1.00 45.38 101 MET A CA 1
ATOM 809 C C . MET A 1 101 ? -9.417 19.947 -8.428 1.00 45.38 101 MET A C 1
ATOM 811 O O . MET A 1 101 ? -10.296 20.001 -7.577 1.00 45.38 101 MET A O 1
ATOM 815 N N . ASN A 1 102 ? -9.726 19.878 -9.728 1.00 41.34 102 ASN A N 1
ATOM 816 C CA . ASN A 1 102 ? -11.089 20.019 -10.258 1.00 41.34 102 ASN A CA 1
ATOM 817 C C . ASN A 1 102 ? -11.920 18.728 -10.350 1.00 41.34 102 ASN A C 1
ATOM 819 O O . ASN A 1 102 ? -13.040 18.764 -10.856 1.00 41.34 102 ASN A O 1
ATOM 823 N N . ARG A 1 103 ? -11.448 17.582 -9.842 1.00 44.34 103 ARG A N 1
ATOM 824 C CA . ARG A 1 103 ? -12.343 16.430 -9.636 1.00 44.34 103 ARG A CA 1
ATOM 825 C C . ARG A 1 103 ? -13.013 16.539 -8.275 1.00 44.34 103 ARG A C 1
ATOM 827 O O . ARG A 1 103 ? -12.636 15.841 -7.335 1.00 44.34 103 ARG A O 1
ATOM 834 N N . GLN A 1 104 ? -14.054 17.367 -8.195 1.00 39.16 104 GLN A N 1
ATOM 835 C CA . GLN A 1 104 ? -15.146 17.071 -7.274 1.00 39.16 104 GLN A CA 1
ATOM 836 C C . GLN A 1 104 ? -15.548 15.625 -7.568 1.00 39.16 104 GLN A C 1
ATOM 838 O O . GLN A 1 104 ? -15.976 15.314 -8.681 1.00 39.16 104 GLN A O 1
ATOM 843 N N . ARG A 1 105 ? -15.322 14.709 -6.621 1.00 43.16 105 ARG A N 1
ATOM 844 C CA . ARG A 1 105 ? -15.958 13.396 -6.681 1.00 43.16 105 ARG A CA 1
ATOM 845 C C . ARG A 1 105 ? -17.449 13.704 -6.672 1.00 43.16 105 ARG A C 1
ATOM 847 O O . ARG A 1 105 ? -17.988 14.020 -5.618 1.00 43.16 105 ARG A O 1
ATOM 854 N N . GLN A 1 106 ? -18.085 13.704 -7.845 1.00 40.19 106 GLN A N 1
ATOM 855 C CA . GLN A 1 106 ? -19.532 13.605 -7.929 1.00 40.19 106 GLN A CA 1
ATOM 856 C C . GLN A 1 106 ? -19.865 12.383 -7.096 1.00 40.19 106 GLN A C 1
ATOM 858 O O . GLN A 1 106 ? -19.460 11.266 -7.421 1.00 40.19 106 GLN A O 1
ATOM 863 N N . 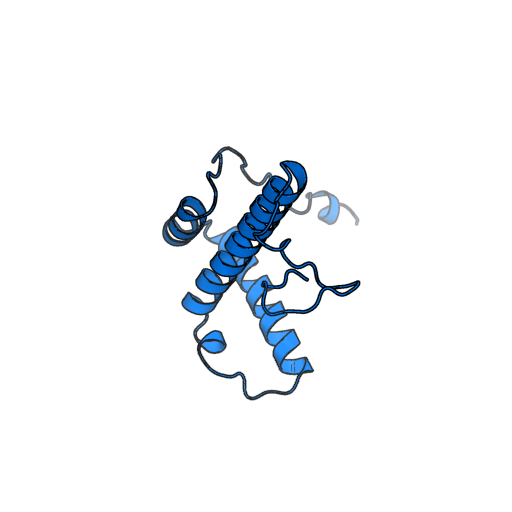TYR A 1 107 ? -20.450 12.642 -5.934 1.00 41.69 107 TYR A N 1
ATOM 864 C CA . TYR A 1 107 ? -20.847 11.617 -5.006 1.00 41.69 107 TYR A CA 1
ATOM 865 C C . TYR A 1 107 ? -21.679 10.619 -5.805 1.00 41.69 107 TYR A C 1
ATOM 867 O O . TYR A 1 107 ? -22.782 10.948 -6.238 1.00 41.69 107 TYR A O 1
ATOM 875 N N . ASN A 1 108 ? -21.192 9.384 -5.942 1.00 49.72 108 ASN A N 1
ATOM 876 C CA . ASN A 1 108 ? -22.075 8.237 -6.109 1.00 49.72 108 ASN A CA 1
ATOM 877 C C . ASN A 1 108 ? -22.786 8.038 -4.763 1.00 49.72 108 ASN A C 1
ATOM 879 O O . ASN A 1 108 ? -22.624 7.028 -4.085 1.00 49.72 108 ASN A O 1
ATOM 883 N N . ARG A 1 109 ? -23.535 9.065 -4.344 1.00 45.75 109 ARG A N 1
ATOM 884 C CA . ARG A 1 109 ? -24.615 8.930 -3.391 1.00 45.75 109 ARG A CA 1
ATOM 885 C C . ARG A 1 109 ? -25.517 7.903 -4.049 1.00 45.75 109 ARG A C 1
ATOM 887 O O . ARG A 1 109 ? -25.896 8.078 -5.208 1.00 45.75 109 ARG A O 1
ATOM 894 N N . SER A 1 110 ? -25.789 6.814 -3.345 1.00 46.16 110 SER A N 1
ATOM 895 C CA . SER A 1 110 ? -26.940 5.977 -3.643 1.00 46.16 110 SER A CA 1
ATOM 896 C C . SER A 1 110 ? -28.093 6.914 -3.992 1.00 46.16 110 SER A C 1
ATOM 898 O O . SER A 1 110 ? -28.512 7.733 -3.173 1.00 46.16 110 SER A O 1
ATOM 900 N N . SER A 1 111 ? -28.496 6.893 -5.262 1.00 47.06 111 SER A N 1
ATOM 901 C CA . SER A 1 111 ? -29.634 7.671 -5.721 1.00 47.06 111 SER A CA 1
ATOM 902 C C . SER A 1 111 ? -30.814 7.314 -4.817 1.00 47.06 111 SER A C 1
ATOM 904 O O . SER A 1 111 ? -31.006 6.141 -4.483 1.00 47.06 111 SER A O 1
ATOM 906 N N . GLU A 1 112 ? -31.611 8.311 -4.438 1.00 53.94 112 GLU A N 1
ATOM 907 C CA . GLU A 1 112 ? -32.909 8.151 -3.763 1.00 53.94 112 GLU A CA 1
ATOM 908 C C . GLU A 1 112 ? -33.856 7.153 -4.470 1.00 53.94 112 GLU A C 1
ATOM 910 O O . GLU A 1 112 ? -34.887 6.779 -3.915 1.00 53.94 112 GLU A O 1
ATOM 915 N N . ALA A 1 113 ? -33.487 6.647 -5.653 1.00 50.25 113 ALA A N 1
ATOM 916 C CA . ALA A 1 113 ? -34.100 5.505 -6.321 1.00 50.25 113 ALA A CA 1
ATOM 917 C C . ALA A 1 113 ? -34.221 4.242 -5.443 1.00 50.25 113 ALA A C 1
ATOM 919 O O . ALA A 1 113 ? -35.183 3.495 -5.603 1.00 50.25 113 ALA A O 1
ATOM 920 N N . ALA A 1 114 ? -33.306 4.000 -4.493 1.00 53.09 114 ALA A N 1
ATOM 921 C CA . ALA A 1 114 ? -33.392 2.823 -3.617 1.00 53.09 114 ALA A CA 1
ATOM 922 C C . ALA A 1 114 ? -34.513 2.918 -2.560 1.00 53.09 114 ALA A C 1
ATOM 924 O O . ALA A 1 114 ? -34.924 1.899 -2.014 1.00 53.09 114 ALA A O 1
ATOM 925 N N . THR A 1 115 ? -35.033 4.119 -2.285 1.00 52.88 115 THR A N 1
ATOM 926 C CA . THR A 1 115 ? -36.075 4.354 -1.268 1.00 52.88 115 THR A CA 1
ATOM 927 C C . THR A 1 115 ? -37.498 4.315 -1.836 1.00 52.88 115 THR A C 1
ATOM 929 O O . THR A 1 115 ? -38.454 4.414 -1.072 1.00 52.88 115 THR A O 1
ATOM 932 N N . THR A 1 116 ? -37.660 4.178 -3.160 1.00 50.66 116 THR A N 1
ATOM 933 C CA . THR A 1 116 ? -38.976 4.268 -3.834 1.00 50.66 116 THR A CA 1
ATOM 934 C C . THR A 1 116 ? -39.563 2.906 -4.225 1.00 50.66 116 THR A C 1
ATOM 936 O O . THR A 1 116 ? -40.668 2.841 -4.753 1.00 50.66 116 THR A O 1
ATOM 939 N N . ILE A 1 117 ? -38.890 1.792 -3.932 1.00 55.84 117 ILE A N 1
ATOM 940 C CA . ILE A 1 117 ? -39.475 0.463 -4.154 1.00 55.84 117 ILE A CA 1
ATOM 941 C C . ILE A 1 117 ? -40.188 0.035 -2.866 1.00 55.84 117 ILE A C 1
ATOM 943 O O . ILE A 1 117 ? -39.565 -0.480 -1.938 1.00 55.84 117 ILE A O 1
ATOM 947 N N . ARG A 1 118 ? -41.490 0.330 -2.817 1.00 42.03 118 ARG A N 1
ATOM 948 C CA . ARG A 1 118 ? -42.470 -0.225 -1.877 1.00 42.03 118 ARG A CA 1
ATOM 949 C C . ARG A 1 118 ? -43.255 -1.3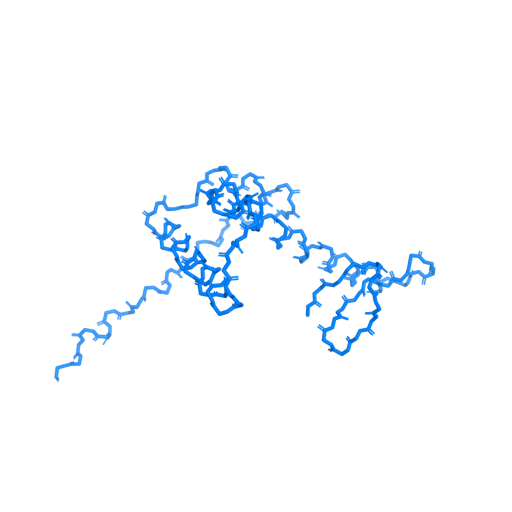30 -2.569 1.00 42.03 118 ARG A C 1
ATOM 951 O O . ARG A 1 118 ? -43.579 -1.133 -3.761 1.00 42.03 118 ARG A O 1
#

Radius of gyration: 18.93 Å; chains: 1; bounding box: 63×35×41 Å

Sequence (118 aa):
MLGDEAYPLRKYLLRPYSKTNLNNDSELFNTMLSKSRKSIECAFGIITNKWRLLTKSIETDIYGAELFVKTICLLHNIIIDKEGVCMQTLMQVQQTIPINMNRQRQYNRSSEAATTIR